Protein AF-A0A959Y3Q7-F1 (afdb_monomer_lite)

Radius of gyration: 28.92 Å; chains: 1; bounding box: 24×76×67 Å

Sequence (98 aa):
MRSSSLLITLTTLFTACGQGNQQEQLPAEAARNKDTLVHQGTPLAQYVVEAFADDRGTVWFGTMEHGMASYNGNELAFFPGTEGLIVANITQDAEGRI

Secondary structure (DSSP, 8-state):
---------------------------------TT----SS--S-S-EEEEEE-TTSPEEEEESSS-EEEE-SS-EEEPTT-TT---------TTS--

pLDDT: mean 78.48, std 21.17, range [42.88, 98.56]

Foldseek 3Di:
DDDDDDDDDDDDDDDDDDDDDDDPDDPDDDDPPPPPDDDPDDDPAPDWQDWDAFPQRKIWTFGQAQFIWIDNPPDIGGDPPRGRPGDNDDDADPVRHD

Structure (mmCIF, N/CA/C/O backbone):
data_AF-A0A959Y3Q7-F1
#
_entry.id   AF-A0A959Y3Q7-F1
#
loop_
_atom_site.group_PDB
_atom_site.id
_atom_site.type_symbol
_atom_site.label_atom_id
_atom_site.label_alt_id
_atom_site.label_comp_id
_atom_site.label_asym_id
_atom_site.label_entity_id
_at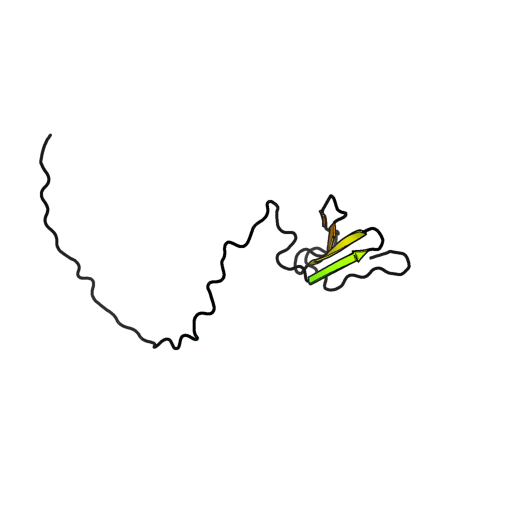om_site.label_seq_id
_atom_site.pdbx_PDB_ins_code
_atom_site.Cartn_x
_atom_site.Cartn_y
_atom_site.Cartn_z
_atom_site.occupancy
_atom_site.B_iso_or_equiv
_atom_site.auth_seq_id
_atom_site.auth_comp_id
_atom_site.auth_asym_id
_atom_site.auth_atom_id
_atom_site.pdbx_PDB_model_num
ATOM 1 N N . MET A 1 1 ? -2.042 50.440 54.760 1.00 47.75 1 MET A N 1
ATOM 2 C CA . MET A 1 1 ? -2.962 49.845 53.762 1.00 47.75 1 MET A CA 1
ATOM 3 C C . MET A 1 1 ? -4.055 50.851 53.454 1.00 47.75 1 MET A C 1
ATOM 5 O O . MET A 1 1 ? -4.518 51.493 54.387 1.00 47.75 1 MET A O 1
ATOM 9 N N . ARG A 1 2 ? -4.465 50.904 52.177 1.00 47.66 2 ARG A N 1
ATOM 10 C CA . ARG A 1 2 ? -5.420 51.820 51.520 1.00 47.66 2 ARG A CA 1
ATOM 11 C C . ARG A 1 2 ? -4.772 53.075 50.926 1.00 47.66 2 ARG A C 1
ATOM 13 O O . ARG A 1 2 ? -4.592 54.070 51.611 1.00 47.66 2 ARG A O 1
ATOM 20 N N . SER A 1 3 ? -4.480 53.015 49.628 1.00 42.88 3 SER A N 1
ATOM 21 C CA . SER A 1 3 ? -4.534 54.197 48.771 1.00 42.88 3 SER A CA 1
ATOM 22 C C . SER A 1 3 ? -5.291 53.842 47.499 1.00 42.88 3 SER A C 1
ATOM 24 O O . SER A 1 3 ? -5.007 52.831 46.859 1.00 42.88 3 SER A O 1
ATOM 26 N N . SER A 1 4 ? -6.299 54.665 47.243 1.00 43.94 4 SER A N 1
ATOM 27 C CA . SER A 1 4 ? -7.289 54.612 46.177 1.00 43.94 4 SER A CA 1
ATOM 28 C C . SER A 1 4 ? -6.700 54.901 44.802 1.00 43.94 4 SER A C 1
ATOM 30 O O . SER A 1 4 ? -5.766 55.686 44.659 1.00 43.94 4 SER A O 1
ATOM 32 N N . SER A 1 5 ? -7.344 54.310 43.801 1.00 52.00 5 SER A N 1
ATOM 33 C CA . SER A 1 5 ? -7.208 54.566 42.371 1.00 52.00 5 SER A CA 1
ATOM 34 C C . SER A 1 5 ? -7.517 56.018 41.976 1.00 52.00 5 SER A C 1
ATOM 36 O O . SER A 1 5 ? -8.527 56.561 42.422 1.00 52.00 5 SER A O 1
ATOM 38 N N . LEU A 1 6 ? -6.744 56.584 41.039 1.00 49.06 6 LEU A N 1
ATOM 39 C CA . LEU A 1 6 ? -7.245 57.519 40.020 1.00 49.06 6 LEU A CA 1
ATOM 40 C C . LEU A 1 6 ? -6.317 57.540 38.785 1.00 49.06 6 LEU A C 1
ATOM 42 O O . LEU A 1 6 ? -5.097 57.549 38.918 1.00 49.06 6 LEU A O 1
ATOM 46 N N . LEU A 1 7 ? -6.942 57.509 37.604 1.00 52.19 7 LEU A N 1
ATOM 47 C CA . LEU A 1 7 ? -6.404 57.604 36.236 1.00 52.19 7 LEU A CA 1
ATOM 48 C C . LEU A 1 7 ? -5.437 58.787 36.009 1.00 52.19 7 LEU A C 1
ATOM 50 O O . LEU A 1 7 ? -5.632 59.829 36.620 1.00 52.19 7 LEU A O 1
ATOM 54 N N . ILE A 1 8 ? -4.533 58.674 35.018 1.00 54.53 8 ILE A N 1
ATOM 55 C CA . ILE A 1 8 ? -4.446 59.554 33.823 1.00 54.53 8 ILE A CA 1
ATOM 56 C C . ILE A 1 8 ? -3.449 58.964 32.796 1.00 54.53 8 ILE A C 1
ATOM 58 O O . ILE A 1 8 ? -2.416 58.398 33.133 1.00 54.53 8 ILE A O 1
ATOM 62 N N . THR A 1 9 ? -3.857 59.067 31.534 1.00 56.06 9 THR A N 1
ATOM 63 C CA . THR A 1 9 ? -3.312 58.578 30.257 1.00 56.06 9 THR A CA 1
ATOM 64 C C . THR A 1 9 ? -2.047 59.302 29.757 1.00 56.06 9 THR A C 1
ATOM 66 O O . THR A 1 9 ? -1.734 60.370 30.271 1.00 56.06 9 THR A O 1
ATOM 69 N N . LEU A 1 10 ? -1.474 58.797 28.640 1.00 52.00 10 LEU A N 1
ATOM 70 C CA . LEU A 1 10 ? -0.511 59.418 27.690 1.00 52.00 10 LEU A CA 1
ATOM 71 C C . LEU A 1 10 ? 0.933 58.901 27.883 1.00 52.00 10 LEU A C 1
ATOM 73 O O . LEU A 1 10 ? 1.565 59.199 28.883 1.00 52.00 10 LEU A O 1
ATOM 77 N N . THR A 1 11 ? 1.479 58.058 27.001 1.00 54.38 11 THR A N 1
ATOM 78 C CA . THR A 1 11 ? 2.054 58.472 25.707 1.00 54.38 11 THR A CA 1
ATOM 79 C C . THR A 1 11 ? 2.158 57.301 24.710 1.00 54.38 11 THR A C 1
ATOM 81 O O . THR A 1 11 ? 2.818 56.301 24.972 1.00 54.38 11 THR A O 1
ATOM 84 N N . THR A 1 12 ? 1.578 57.439 23.514 1.00 57.66 12 THR A N 1
ATOM 85 C CA . THR A 1 12 ? 1.923 56.596 22.353 1.00 57.66 12 THR A CA 1
ATOM 86 C C . THR A 1 12 ? 2.604 57.457 21.302 1.00 57.66 12 THR A C 1
ATOM 88 O O . THR A 1 12 ? 1.935 58.190 20.579 1.00 57.66 12 THR A O 1
ATOM 91 N N . LEU A 1 13 ? 3.928 57.358 21.211 1.00 56.75 13 LEU A N 1
ATOM 92 C CA . LEU A 1 13 ? 4.710 57.832 20.072 1.00 56.75 13 LEU A CA 1
ATOM 93 C C . LEU A 1 13 ? 5.797 56.791 19.796 1.00 56.75 13 LEU A C 1
ATOM 95 O O . LEU A 1 13 ? 6.880 56.846 20.367 1.00 56.75 13 LEU A O 1
ATOM 99 N N . PHE A 1 14 ? 5.483 55.834 18.923 1.00 59.75 14 PHE A N 1
ATOM 100 C CA . PHE A 1 14 ? 6.500 55.158 18.127 1.00 59.75 14 PHE A CA 1
ATOM 101 C C . PHE A 1 14 ? 6.239 55.479 16.660 1.00 59.75 14 PHE A C 1
ATOM 103 O O . PHE A 1 14 ? 5.146 55.290 16.130 1.00 59.75 14 PHE A O 1
ATOM 110 N N . THR A 1 15 ? 7.261 56.079 16.072 1.00 67.00 15 THR A N 1
ATOM 111 C CA . THR A 1 15 ? 7.302 56.746 14.780 1.00 67.00 15 THR A CA 1
ATOM 112 C C . THR A 1 15 ? 7.806 55.784 13.709 1.00 67.00 15 THR A C 1
ATOM 114 O O . THR A 1 15 ? 8.799 55.111 13.961 1.00 67.00 15 THR A O 1
ATOM 117 N N . ALA A 1 16 ? 7.213 55.869 12.509 1.00 56.00 16 ALA A N 1
ATOM 118 C CA . ALA A 1 16 ? 7.798 55.523 11.198 1.00 56.00 16 ALA A CA 1
ATOM 119 C C . ALA A 1 16 ? 8.210 54.037 10.991 1.00 56.00 16 ALA A C 1
ATOM 121 O O . ALA A 1 16 ? 8.397 53.287 11.931 1.00 56.00 16 ALA A O 1
ATOM 122 N N . CYS A 1 17 ? 8.301 53.464 9.792 1.00 53.53 17 CYS A N 1
ATOM 123 C CA . CYS A 1 17 ? 8.565 53.975 8.449 1.00 53.53 17 CYS A CA 1
ATOM 124 C C . CYS A 1 17 ? 7.701 53.231 7.413 1.00 53.53 17 CYS A C 1
ATOM 126 O O . CYS A 1 17 ? 7.252 52.113 7.652 1.00 53.53 17 CYS A O 1
ATOM 128 N N . GLY A 1 18 ? 7.486 53.849 6.250 1.00 60.19 18 GLY A N 1
ATOM 129 C CA . GLY A 1 18 ? 6.783 53.225 5.129 1.00 60.19 18 GLY A CA 1
ATOM 130 C C . GLY A 1 18 ? 7.619 52.204 4.351 1.00 60.19 18 GLY A C 1
ATOM 131 O O . GLY A 1 18 ? 8.841 52.251 4.385 1.00 60.19 18 GLY A O 1
ATOM 132 N N . GLN A 1 19 ? 6.911 51.337 3.625 1.00 56.75 19 GLN A N 1
ATOM 133 C CA . GLN A 1 19 ? 7.230 50.626 2.373 1.00 56.75 19 GLN A CA 1
ATOM 134 C C . GLN A 1 19 ? 5.883 49.986 1.976 1.00 56.75 19 GLN A C 1
ATOM 136 O O . GLN A 1 19 ? 5.247 49.344 2.801 1.00 56.75 19 GLN A O 1
ATOM 141 N N . GLY A 1 20 ? 5.266 50.324 0.848 1.00 50.38 20 GLY A N 1
ATOM 142 C CA . GLY A 1 20 ? 5.684 49.865 -0.470 1.00 50.38 20 GLY A CA 1
ATOM 143 C C . GLY A 1 20 ? 4.850 48.638 -0.866 1.00 50.38 20 GLY A C 1
ATOM 144 O O . GLY A 1 20 ? 4.838 47.655 -0.135 1.00 50.38 20 GLY A O 1
ATOM 145 N N . ASN A 1 21 ? 4.221 48.726 -2.045 1.00 43.62 21 ASN A N 1
ATOM 146 C CA . ASN A 1 21 ? 3.624 47.662 -2.875 1.00 43.62 21 ASN A CA 1
ATOM 147 C C . ASN A 1 21 ? 2.086 47.574 -2.847 1.00 43.62 21 ASN A C 1
ATOM 149 O O . ASN A 1 21 ? 1.475 47.088 -1.901 1.00 43.62 21 ASN A O 1
ATOM 153 N N . GLN A 1 22 ? 1.470 48.018 -3.950 1.00 49.28 22 GLN A N 1
ATOM 154 C CA . GLN A 1 22 ? 0.077 47.726 -4.281 1.00 49.28 22 GLN A CA 1
ATOM 155 C C . GLN A 1 22 ? -0.067 46.213 -4.491 1.00 49.28 22 GLN A C 1
ATOM 157 O O . GLN A 1 22 ? 0.603 45.634 -5.345 1.00 49.28 22 GLN A O 1
ATOM 162 N N . GLN A 1 23 ? -0.932 45.583 -3.703 1.00 52.59 23 GLN A N 1
ATOM 163 C CA . GLN A 1 23 ? -1.446 44.248 -3.972 1.00 52.59 23 GLN A CA 1
ATOM 164 C C . GLN A 1 23 ? -2.425 44.323 -5.144 1.00 52.59 23 GLN A C 1
ATOM 166 O O . GLN A 1 23 ? -3.515 44.873 -5.005 1.00 52.59 23 GLN A O 1
ATOM 171 N N . GLU A 1 24 ? -2.074 43.712 -6.271 1.00 53.00 24 GLU A N 1
ATOM 172 C CA . GLU A 1 24 ? -3.086 43.186 -7.183 1.00 53.00 24 GLU A CA 1
ATOM 173 C C . GLU A 1 24 ? -3.460 41.791 -6.662 1.00 53.00 24 GLU A C 1
ATOM 175 O O . GLU A 1 24 ? -2.846 40.778 -6.991 1.00 53.00 24 GLU A O 1
ATOM 180 N N . GLN A 1 25 ? -4.395 41.753 -5.711 1.00 45.97 25 GLN A N 1
ATOM 181 C CA . GLN A 1 25 ? -4.994 40.504 -5.251 1.00 45.97 25 GLN A CA 1
ATOM 182 C C . GLN A 1 25 ? -6.015 40.051 -6.296 1.00 45.97 25 GLN A C 1
ATOM 184 O O . GLN A 1 25 ? -7.069 40.671 -6.446 1.00 45.97 25 GLN A O 1
ATOM 189 N N . LEU A 1 26 ? -5.718 38.938 -6.977 1.00 60.25 26 LEU A N 1
ATOM 190 C CA . LEU A 1 26 ? -6.758 38.092 -7.563 1.00 60.25 26 LEU A CA 1
ATOM 191 C C . LEU A 1 26 ? -7.824 37.818 -6.482 1.00 60.25 26 LEU A C 1
ATOM 193 O O . LEU A 1 26 ? -7.459 37.608 -5.318 1.00 60.25 26 LEU A O 1
ATOM 197 N N . PRO A 1 27 ? -9.123 37.843 -6.826 1.00 47.75 27 PRO A N 1
ATOM 198 C CA . PRO A 1 27 ? -10.194 37.724 -5.849 1.00 47.75 27 PRO A CA 1
ATOM 199 C C . PRO A 1 27 ? -10.038 36.440 -5.034 1.00 47.75 27 PRO A C 1
ATOM 201 O O . PRO A 1 27 ? -9.769 35.371 -5.576 1.00 47.75 27 PRO A O 1
ATOM 204 N N . ALA A 1 28 ? -10.188 36.588 -3.717 1.00 55.25 28 ALA A N 1
ATOM 205 C CA . ALA A 1 28 ? -10.116 35.517 -2.740 1.00 55.25 28 ALA A CA 1
ATOM 206 C C . ALA A 1 28 ? -11.106 34.402 -3.099 1.00 55.25 28 ALA A C 1
ATOM 208 O O . ALA A 1 28 ? -12.299 34.486 -2.806 1.00 55.25 28 ALA A O 1
ATOM 209 N N . GLU A 1 29 ? -10.599 33.347 -3.728 1.00 56.00 29 GLU A N 1
ATOM 210 C CA . GLU A 1 29 ? -11.332 32.105 -3.886 1.00 56.00 29 GLU A CA 1
ATOM 211 C C . GLU A 1 29 ? -11.455 31.463 -2.503 1.00 56.00 29 GLU A C 1
ATOM 213 O O . GLU A 1 29 ? -10.494 30.941 -1.943 1.00 56.00 29 GLU A O 1
ATOM 218 N N . ALA A 1 30 ? -12.638 31.675 -1.924 1.00 51.25 30 ALA A N 1
ATOM 219 C CA . ALA A 1 30 ? -13.277 30.960 -0.829 1.00 51.25 30 ALA A CA 1
ATOM 220 C C . ALA A 1 30 ? -12.338 30.227 0.144 1.00 51.25 30 ALA A C 1
ATOM 222 O O . ALA A 1 30 ? -11.784 29.171 -0.152 1.00 51.25 30 ALA A O 1
ATOM 223 N N . ALA A 1 31 ? -12.256 30.777 1.357 1.00 53.78 31 ALA A N 1
ATOM 224 C CA . ALA A 1 31 ? -11.758 30.147 2.574 1.00 53.78 31 ALA A CA 1
ATOM 225 C C . ALA A 1 31 ? -11.780 28.606 2.527 1.00 53.78 31 ALA A C 1
ATOM 227 O O . ALA A 1 31 ? -12.810 27.968 2.751 1.00 53.78 31 ALA A O 1
ATOM 228 N N . ARG A 1 32 ? -10.613 28.003 2.269 1.00 59.03 32 ARG A N 1
ATOM 229 C CA . ARG A 1 32 ? -10.377 26.578 2.499 1.00 59.03 32 ARG A CA 1
ATOM 230 C C . ARG A 1 32 ? -10.582 26.321 3.990 1.00 59.03 32 ARG A C 1
ATOM 232 O O . ARG A 1 32 ? -9.717 26.651 4.800 1.00 59.03 32 ARG A O 1
ATOM 239 N N . ASN A 1 33 ? -11.742 25.774 4.330 1.00 58.38 33 ASN A N 1
ATOM 240 C CA . ASN A 1 33 ? -12.094 25.332 5.669 1.00 58.38 33 ASN A CA 1
ATOM 241 C C . ASN A 1 33 ? -11.065 24.287 6.142 1.00 58.38 33 ASN A C 1
ATOM 243 O O . ASN A 1 33 ? -11.066 23.144 5.680 1.00 58.38 33 ASN A O 1
ATOM 247 N N . LYS A 1 34 ? -10.143 24.700 7.019 1.00 54.62 34 LYS A N 1
ATOM 248 C CA . LYS A 1 34 ? -9.093 23.831 7.572 1.00 54.62 34 LYS A CA 1
ATOM 249 C C . LYS A 1 34 ? -9.625 22.830 8.603 1.00 54.62 34 LYS A C 1
ATOM 251 O O . LYS A 1 34 ? -8.861 21.974 9.030 1.00 54.62 34 LYS A O 1
ATOM 256 N N . ASP A 1 35 ? -10.921 22.858 8.908 1.00 56.84 35 ASP A N 1
ATOM 257 C CA . ASP A 1 35 ? -11.561 21.930 9.846 1.00 56.84 35 ASP A CA 1
ATOM 258 C C . ASP A 1 35 ? -12.087 20.657 9.159 1.00 56.84 35 ASP A C 1
ATOM 260 O O . ASP A 1 35 ? -12.981 19.973 9.660 1.00 56.84 35 ASP A O 1
ATOM 264 N N . THR A 1 36 ? -11.529 20.300 7.999 1.00 58.41 36 THR A N 1
ATOM 265 C CA . THR A 1 36 ? -11.877 19.051 7.311 1.00 58.41 36 THR A CA 1
ATOM 266 C C . THR A 1 36 ? -11.143 17.867 7.959 1.00 58.41 36 THR A C 1
ATOM 268 O O . THR A 1 36 ? -10.079 17.453 7.518 1.00 58.41 36 THR A O 1
ATOM 271 N N . LEU A 1 37 ? -11.754 17.361 9.035 1.00 60.38 37 LEU A N 1
ATOM 272 C CA . LEU A 1 37 ? -11.827 15.961 9.483 1.00 60.38 37 LEU A CA 1
ATOM 273 C C . LEU A 1 37 ? -10.511 15.169 9.634 1.00 60.38 37 LEU A C 1
ATOM 275 O O . LEU A 1 37 ? -10.170 14.344 8.789 1.00 60.38 37 LEU A O 1
ATOM 279 N N . VAL A 1 38 ? -9.863 15.272 10.799 1.00 53.91 38 VAL A N 1
ATOM 280 C CA . VAL A 1 38 ? -8.993 14.182 11.279 1.00 53.91 38 VAL A CA 1
ATOM 281 C C . VAL A 1 38 ? -9.854 13.185 12.055 1.00 53.91 38 VAL A C 1
ATOM 283 O O . VAL A 1 38 ? -10.263 13.424 13.192 1.00 53.91 38 VAL A O 1
ATOM 286 N N . HIS A 1 39 ? -10.173 12.078 11.388 1.00 52.62 39 HIS A N 1
ATOM 287 C CA . HIS A 1 39 ? -10.764 10.882 11.981 1.00 52.62 39 HIS A CA 1
ATOM 288 C C . HIS A 1 39 ? -9.753 10.233 12.944 1.00 52.62 39 HIS A C 1
ATOM 290 O O . HIS A 1 39 ? -8.547 10.318 12.728 1.00 52.62 39 HIS A O 1
ATOM 296 N N . GLN A 1 40 ? -10.230 9.623 14.030 1.00 59.38 40 GLN A N 1
ATOM 297 C CA . GLN A 1 40 ? -9.380 8.994 15.045 1.00 59.38 40 GLN A CA 1
ATOM 298 C C . GLN A 1 40 ? -8.575 7.835 14.428 1.00 59.38 40 GLN A C 1
ATOM 300 O O . GLN A 1 40 ? -9.146 6.817 14.049 1.00 59.38 40 GLN A O 1
ATOM 305 N N . GLY A 1 41 ? -7.257 8.013 14.331 1.00 67.31 41 GLY A N 1
ATOM 306 C CA . GLY A 1 41 ? -6.293 7.054 13.789 1.00 67.31 41 GLY A CA 1
ATOM 307 C C . GLY A 1 41 ? -5.119 7.779 13.129 1.00 67.31 41 GLY A C 1
ATOM 308 O O . GLY A 1 41 ? -5.293 8.858 12.564 1.00 67.31 41 GLY A O 1
ATOM 309 N N . THR A 1 42 ? -3.910 7.222 13.217 1.00 71.19 42 THR A N 1
ATOM 310 C CA . THR A 1 42 ? -2.776 7.727 12.429 1.00 71.19 42 THR A CA 1
ATOM 311 C C . THR A 1 42 ? -3.110 7.548 10.943 1.00 71.19 42 THR A C 1
ATOM 313 O O . THR A 1 42 ? -3.483 6.438 10.558 1.00 71.19 42 THR A O 1
ATOM 316 N N . PRO A 1 43 ? -3.013 8.595 10.102 1.00 84.81 43 PRO A N 1
ATOM 317 C CA . PRO A 1 43 ? -3.218 8.456 8.662 1.00 84.81 43 PRO A CA 1
ATOM 318 C C . PRO A 1 43 ? -2.287 7.394 8.058 1.00 84.81 43 PRO A C 1
ATOM 320 O O . PRO A 1 43 ? -1.133 7.296 8.470 1.00 84.81 43 PRO A O 1
ATOM 323 N N . LEU A 1 44 ? -2.769 6.636 7.065 1.00 91.00 44 LEU A N 1
ATOM 324 C CA . LEU A 1 44 ? -1.986 5.619 6.340 1.00 91.00 44 LEU A CA 1
ATOM 325 C C . LEU A 1 44 ? -0.686 6.199 5.749 1.00 91.00 44 LEU A C 1
ATOM 327 O O . LEU A 1 44 ? 0.393 5.632 5.898 1.00 91.00 44 LEU A O 1
ATOM 331 N N . ALA A 1 45 ? -0.807 7.324 5.051 1.00 92.81 45 ALA A N 1
ATOM 332 C CA . ALA A 1 45 ? 0.282 8.079 4.450 1.00 92.81 45 ALA A CA 1
ATOM 333 C C . ALA A 1 45 ? -0.213 9.495 4.142 1.00 92.81 45 ALA A C 1
ATOM 335 O O . ALA A 1 45 ? -1.422 9.741 4.098 1.00 92.81 45 ALA A O 1
ATOM 336 N N . GLN A 1 46 ? 0.709 10.423 3.906 1.00 93.12 46 GLN A N 1
ATOM 337 C CA . GLN A 1 46 ? 0.373 11.752 3.410 1.00 93.12 46 GLN A CA 1
ATOM 338 C C . GLN A 1 46 ? -0.135 11.681 1.965 1.00 93.12 46 GLN A C 1
ATOM 340 O O . GLN A 1 46 ? -1.060 12.411 1.609 1.00 93.12 46 GLN A O 1
ATOM 345 N N . TYR A 1 47 ? 0.442 10.787 1.155 1.00 95.25 47 TYR A N 1
ATOM 346 C CA . TYR A 1 47 ? 0.044 10.579 -0.234 1.00 95.25 47 TYR A CA 1
ATOM 347 C C . TYR A 1 47 ? -0.146 9.096 -0.553 1.00 95.25 47 TYR A C 1
ATOM 349 O O . TYR A 1 47 ? 0.801 8.308 -0.548 1.00 95.25 47 TYR A O 1
ATOM 357 N N . VAL A 1 48 ? -1.387 8.744 -0.885 1.00 96.88 48 VAL A N 1
ATOM 358 C CA . VAL A 1 48 ? -1.738 7.484 -1.544 1.00 96.88 48 VAL A CA 1
ATOM 359 C C . VAL A 1 48 ? -1.753 7.748 -3.045 1.00 96.88 48 VAL A C 1
ATOM 361 O O . VAL A 1 48 ? -2.429 8.666 -3.506 1.00 96.88 48 VAL A O 1
ATOM 364 N N . VAL A 1 49 ? -0.967 6.975 -3.785 1.00 97.50 49 VAL A N 1
ATOM 365 C CA . VAL A 1 49 ? -0.786 7.110 -5.235 1.00 97.50 49 VAL A CA 1
ATOM 366 C C . VAL A 1 49 ? -1.676 6.125 -5.984 1.00 97.50 49 VAL A C 1
ATOM 368 O O . VAL A 1 49 ? -2.206 6.471 -7.033 1.00 97.50 49 VAL A O 1
ATOM 371 N N . GLU A 1 50 ? -1.869 4.934 -5.417 1.00 97.88 50 GLU A N 1
ATOM 372 C CA . GLU A 1 50 ? -2.634 3.844 -6.019 1.00 97.88 50 GLU A CA 1
ATOM 373 C C . GLU A 1 50 ? -3.523 3.178 -4.968 1.00 97.88 50 GLU A C 1
ATOM 375 O O . GLU A 1 50 ? -3.113 3.018 -3.815 1.00 97.88 50 GLU A O 1
ATOM 380 N N . ALA A 1 51 ? -4.722 2.762 -5.378 1.00 98.12 51 ALA A N 1
ATOM 381 C CA . ALA A 1 51 ? -5.592 1.893 -4.597 1.00 98.12 51 ALA A CA 1
ATOM 382 C C . ALA A 1 51 ? -6.152 0.787 -5.501 1.00 98.12 51 ALA A C 1
ATOM 384 O O . ALA A 1 51 ? -6.886 1.069 -6.447 1.00 98.12 51 ALA A O 1
ATOM 385 N N . PHE A 1 52 ? -5.835 -0.464 -5.180 1.00 98.56 52 PHE A N 1
ATOM 386 C CA . PHE A 1 52 ? -6.184 -1.640 -5.972 1.00 98.56 52 PHE A CA 1
ATOM 387 C C . PHE A 1 52 ? -6.892 -2.677 -5.095 1.00 98.56 52 PHE A C 1
ATOM 389 O O . PHE A 1 52 ? -6.369 -3.061 -4.054 1.00 98.56 52 PHE A O 1
ATOM 396 N N . ALA A 1 53 ? -8.075 -3.147 -5.489 1.00 98.44 53 ALA A N 1
ATOM 397 C CA . ALA A 1 53 ? -8.774 -4.219 -4.779 1.00 98.44 53 ALA A CA 1
ATOM 398 C C . ALA A 1 53 ? -8.508 -5.562 -5.465 1.00 98.44 53 ALA A C 1
ATOM 400 O O . ALA A 1 53 ? -8.754 -5.693 -6.664 1.00 98.44 53 ALA A O 1
ATOM 401 N N . ASP A 1 54 ? -8.027 -6.543 -4.704 1.00 98.44 54 ASP A N 1
ATOM 402 C CA . ASP A 1 54 ? -7.832 -7.901 -5.206 1.00 98.44 54 ASP A CA 1
ATOM 403 C C . ASP A 1 54 ? -9.136 -8.717 -5.203 1.00 98.44 54 ASP A C 1
ATOM 405 O O . ASP A 1 54 ? -10.153 -8.331 -4.615 1.00 98.44 54 ASP A O 1
ATOM 409 N N . ASP A 1 55 ? -9.114 -9.866 -5.874 1.00 98.00 55 ASP A N 1
ATOM 410 C CA . ASP A 1 55 ? -10.255 -10.783 -5.972 1.00 98.00 55 ASP A CA 1
ATOM 411 C C 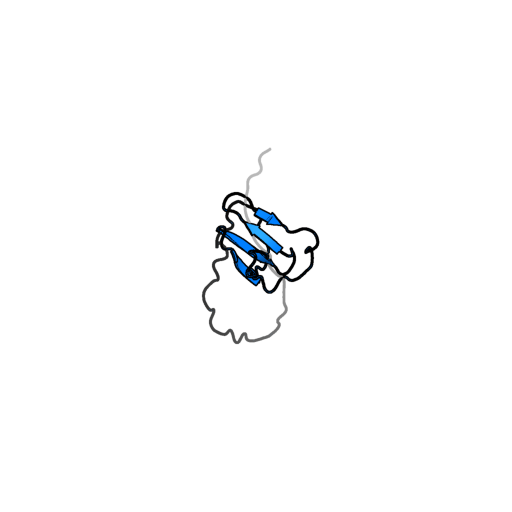. ASP A 1 55 ? -10.714 -11.388 -4.627 1.00 98.00 55 ASP A C 1
ATOM 413 O O . ASP A 1 55 ? -11.838 -11.889 -4.522 1.00 98.00 55 ASP A O 1
ATOM 417 N N . ARG A 1 56 ? -9.886 -11.301 -3.579 1.00 97.50 56 ARG A N 1
ATOM 418 C CA . ARG A 1 56 ? -10.195 -11.733 -2.205 1.00 97.50 56 ARG A CA 1
ATOM 419 C C . ARG A 1 56 ? -10.808 -10.612 -1.365 1.00 97.50 56 ARG A C 1
ATOM 421 O O . ARG A 1 56 ? -11.146 -10.847 -0.206 1.00 97.50 56 ARG A O 1
ATOM 428 N N . GLY A 1 57 ? -10.958 -9.412 -1.926 1.00 97.25 57 GLY A N 1
ATOM 429 C CA . GLY A 1 57 ? -11.499 -8.239 -1.244 1.00 97.25 57 GLY A CA 1
ATOM 430 C C . GLY A 1 57 ? -10.487 -7.493 -0.371 1.00 97.25 57 GLY A C 1
ATOM 431 O O . GLY A 1 57 ? -10.889 -6.617 0.395 1.00 97.25 57 GLY A O 1
ATOM 432 N N . THR A 1 58 ? -9.192 -7.806 -0.473 1.00 98.44 58 THR A N 1
ATOM 433 C CA . THR A 1 58 ? -8.135 -7.007 0.158 1.00 98.44 58 THR A CA 1
ATOM 434 C C . THR A 1 58 ? -7.865 -5.776 -0.692 1.00 98.44 58 THR A C 1
ATOM 436 O O . THR A 1 58 ? -7.666 -5.874 -1.903 1.00 98.44 58 THR A O 1
ATOM 439 N N . VAL A 1 59 ? -7.832 -4.607 -0.058 1.00 98.50 59 VAL A N 1
ATOM 440 C CA . VAL A 1 59 ? -7.465 -3.356 -0.723 1.00 98.50 59 VAL A CA 1
ATOM 441 C C . VAL A 1 59 ? -5.991 -3.078 -0.481 1.00 98.50 59 VAL A C 1
ATOM 443 O O . VAL A 1 59 ? -5.542 -3.008 0.660 1.00 98.50 59 VAL A O 1
ATOM 446 N N . TRP A 1 60 ? -5.249 -2.906 -1.561 1.00 98.44 60 TRP A N 1
ATOM 447 C CA . TRP A 1 60 ? -3.831 -2.605 -1.596 1.00 98.44 60 TRP A CA 1
ATOM 448 C C . TRP A 1 60 ? -3.625 -1.128 -1.909 1.00 98.44 60 TRP A C 1
ATOM 450 O O . TRP A 1 60 ? -4.286 -0.572 -2.783 1.00 98.44 60 TRP A O 1
ATOM 460 N N . PHE A 1 61 ? -2.698 -0.496 -1.201 1.00 98.44 61 PHE A N 1
ATOM 461 C CA . PHE A 1 61 ? -2.383 0.919 -1.327 1.00 98.44 61 PHE A CA 1
ATOM 462 C C . PHE A 1 61 ? -0.914 1.101 -1.668 1.00 98.44 61 PHE A C 1
ATOM 464 O O . PHE A 1 61 ? -0.040 0.635 -0.936 1.00 98.44 61 PHE A O 1
ATOM 471 N N . GLY A 1 62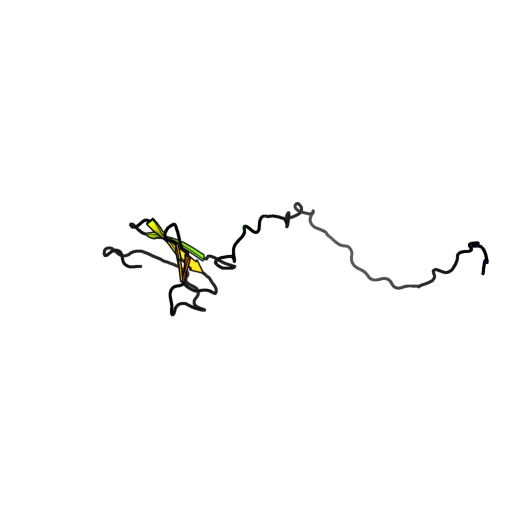 ? -0.652 1.822 -2.753 1.00 98.25 62 GLY A N 1
ATOM 472 C CA . GLY A 1 62 ? 0.672 2.332 -3.073 1.00 98.25 62 GLY A CA 1
ATOM 473 C C . GLY A 1 62 ? 0.824 3.737 -2.508 1.00 98.25 62 GLY A C 1
ATOM 474 O O . GLY A 1 62 ? -0.062 4.574 -2.686 1.00 98.25 62 GLY A O 1
ATOM 475 N N . THR A 1 63 ? 1.915 4.011 -1.797 1.00 97.50 63 THR A N 1
ATOM 476 C CA . THR A 1 63 ? 2.167 5.318 -1.168 1.00 97.50 63 THR A CA 1
ATOM 477 C C . THR A 1 63 ? 3.458 5.942 -1.692 1.00 97.50 63 THR A C 1
ATOM 479 O O . THR A 1 63 ? 4.268 5.266 -2.331 1.00 97.50 63 THR A O 1
ATOM 482 N N . MET A 1 64 ? 3.652 7.243 -1.450 1.00 96.12 64 MET A N 1
ATOM 483 C CA . MET A 1 64 ? 4.901 7.911 -1.836 1.00 96.12 64 MET A CA 1
ATOM 484 C C . MET A 1 64 ? 6.057 7.617 -0.870 1.00 96.12 64 MET A C 1
ATOM 486 O O . MET A 1 64 ? 7.192 7.480 -1.314 1.00 96.12 64 MET A O 1
ATOM 490 N N . GLU A 1 65 ? 5.795 7.549 0.435 1.00 92.75 65 GLU A N 1
ATOM 491 C CA . GLU A 1 65 ? 6.850 7.478 1.455 1.00 92.75 65 GLU A CA 1
ATOM 492 C C . GLU A 1 65 ? 6.864 6.188 2.291 1.00 92.75 65 GLU A C 1
ATOM 494 O O . GLU A 1 65 ? 7.907 5.821 2.834 1.00 92.75 65 GLU A O 1
ATOM 499 N N . HIS A 1 66 ? 5.739 5.476 2.384 1.00 95.25 66 HIS A N 1
ATOM 500 C CA . HIS A 1 66 ? 5.588 4.313 3.265 1.00 95.25 66 HIS A CA 1
ATOM 501 C C . HIS A 1 66 ? 5.538 2.977 2.511 1.00 95.25 66 HIS A C 1
ATOM 503 O O . HIS A 1 66 ? 5.239 1.948 3.113 1.00 95.25 66 HIS A O 1
ATOM 509 N N . GLY A 1 67 ? 5.834 2.971 1.207 1.00 96.94 67 GLY A N 1
ATOM 510 C CA . GLY A 1 67 ? 5.787 1.763 0.393 1.00 96.94 67 GLY A CA 1
ATOM 511 C C . GLY A 1 67 ? 4.364 1.287 0.116 1.00 96.94 67 GLY A C 1
ATOM 512 O O . GLY A 1 67 ? 3.480 2.085 -0.211 1.00 96.94 67 GLY A O 1
ATOM 513 N N . MET A 1 68 ? 4.159 -0.025 0.225 1.00 97.94 68 MET A N 1
ATOM 514 C CA . MET A 1 68 ? 2.879 -0.688 -0.011 1.00 97.94 68 MET A CA 1
ATOM 515 C C . MET A 1 68 ? 2.198 -1.057 1.310 1.00 97.94 68 MET A C 1
ATOM 517 O O . MET A 1 68 ? 2.839 -1.559 2.232 1.00 97.94 68 MET A O 1
ATOM 521 N N . ALA A 1 69 ? 0.883 -0.873 1.384 1.00 97.75 69 ALA A N 1
ATOM 522 C CA . ALA A 1 69 ? 0.059 -1.337 2.495 1.00 97.75 69 ALA A CA 1
ATOM 523 C C . ALA A 1 69 ? -1.154 -2.128 1.996 1.00 97.75 69 ALA A C 1
ATOM 525 O O . ALA A 1 69 ? -1.570 -1.981 0.852 1.00 97.75 69 ALA A O 1
ATOM 526 N N . SER A 1 70 ? -1.738 -2.949 2.862 1.00 97.88 70 SER A N 1
ATOM 527 C CA . SER A 1 70 ? -2.947 -3.729 2.587 1.00 97.88 70 SER A CA 1
ATOM 528 C C . SER A 1 70 ? -3.972 -3.553 3.701 1.00 97.88 70 SER A C 1
ATOM 530 O O . SER A 1 70 ? -3.604 -3.357 4.860 1.00 97.88 70 SER A O 1
ATOM 532 N N . TYR A 1 71 ? -5.254 -3.620 3.352 1.00 97.56 71 TYR A N 1
ATOM 533 C CA . TYR A 1 71 ? -6.377 -3.594 4.278 1.00 97.56 71 TYR A CA 1
ATOM 534 C C . TYR A 1 71 ? -7.360 -4.712 3.939 1.00 97.56 71 TYR A C 1
ATOM 536 O O . TYR A 1 71 ? -7.910 -4.749 2.839 1.00 97.56 71 TYR A O 1
ATOM 544 N N . ASN A 1 72 ? -7.604 -5.610 4.891 1.00 96.75 72 ASN A N 1
ATOM 545 C CA . ASN A 1 72 ? -8.469 -6.783 4.705 1.00 96.75 72 ASN A CA 1
ATOM 546 C C . ASN A 1 72 ? -9.911 -6.585 5.219 1.00 96.75 72 ASN A C 1
ATOM 548 O O . ASN A 1 72 ? -10.654 -7.553 5.347 1.00 96.75 72 ASN A O 1
ATOM 552 N N . GLY A 1 73 ? -10.300 -5.351 5.560 1.00 94.88 73 GLY A N 1
ATOM 553 C CA . GLY A 1 73 ? -11.582 -5.047 6.211 1.00 94.88 73 GLY A CA 1
ATOM 554 C C . GLY A 1 73 ? -11.510 -4.973 7.740 1.00 94.88 73 GLY A C 1
ATOM 555 O O . GLY A 1 73 ? -12.414 -4.425 8.370 1.00 94.88 73 GLY A O 1
ATOM 556 N N . ASN A 1 74 ? -10.415 -5.442 8.343 1.00 95.06 74 ASN A N 1
ATOM 557 C CA . ASN A 1 74 ? -10.225 -5.447 9.793 1.00 95.06 74 ASN A CA 1
ATOM 558 C C . ASN A 1 74 ? -8.936 -4.735 10.207 1.00 95.06 74 ASN A C 1
ATOM 560 O O . ASN A 1 74 ? -8.958 -3.921 11.128 1.00 95.06 74 ASN A O 1
ATOM 564 N N . GLU A 1 75 ? -7.827 -5.020 9.530 1.00 93.75 75 GLU A N 1
ATOM 565 C CA . GLU A 1 75 ? -6.503 -4.519 9.891 1.00 93.75 75 GLU A CA 1
ATOM 566 C C . GLU A 1 75 ? -5.760 -3.943 8.688 1.00 93.75 75 GLU A C 1
ATOM 568 O O . GLU A 1 75 ? -5.945 -4.381 7.551 1.00 93.75 75 GLU A O 1
ATOM 573 N N . LEU A 1 76 ? -4.916 -2.949 8.970 1.00 95.50 76 LEU A N 1
ATOM 574 C CA . LEU A 1 76 ? -3.982 -2.362 8.020 1.00 95.50 76 LEU A CA 1
ATOM 575 C C . LEU A 1 76 ? -2.583 -2.940 8.272 1.00 95.50 76 LEU A C 1
ATOM 577 O O . LEU A 1 76 ? -2.100 -2.889 9.404 1.00 95.50 76 LEU A O 1
ATOM 581 N N . ALA A 1 77 ? -1.918 -3.428 7.226 1.00 95.62 77 ALA A N 1
ATOM 582 C CA . ALA A 1 77 ? -0.567 -3.981 7.306 1.00 95.62 77 ALA A CA 1
ATOM 583 C C . ALA A 1 77 ? 0.346 -3.416 6.210 1.00 95.62 77 ALA A C 1
ATOM 585 O O . ALA A 1 77 ? -0.024 -3.410 5.035 1.00 95.62 77 ALA A O 1
ATOM 586 N N . PHE A 1 78 ? 1.550 -2.980 6.590 1.00 96.06 78 PHE A N 1
ATOM 587 C CA . PHE A 1 78 ? 2.592 -2.540 5.656 1.00 96.06 78 PHE A CA 1
ATOM 58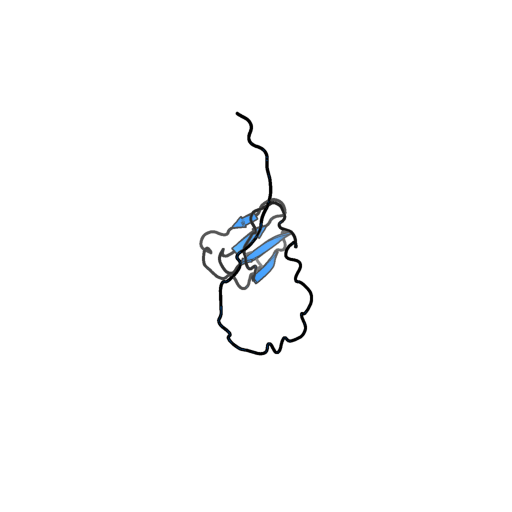8 C C . PHE A 1 78 ? 3.401 -3.726 5.134 1.00 96.06 78 PHE A C 1
ATOM 590 O O . PHE A 1 78 ? 3.680 -4.672 5.875 1.00 96.06 78 PHE A O 1
ATOM 597 N N . PHE A 1 79 ? 3.788 -3.667 3.861 1.00 95.69 79 PHE A N 1
ATOM 598 C CA . PHE A 1 79 ? 4.568 -4.715 3.224 1.00 95.69 79 PHE A CA 1
ATOM 599 C C . PHE A 1 79 ? 6.069 -4.482 3.453 1.00 95.69 79 PHE A C 1
ATOM 601 O O . PHE A 1 79 ? 6.602 -3.452 3.021 1.00 95.69 79 PHE A O 1
ATOM 608 N N . PRO A 1 80 ? 6.772 -5.415 4.114 1.00 94.75 80 PRO A N 1
ATOM 609 C CA . PRO A 1 80 ? 8.173 -5.225 4.465 1.00 94.75 80 PRO A CA 1
ATOM 610 C C . PRO A 1 80 ? 9.061 -5.166 3.219 1.00 94.75 80 PRO A C 1
ATOM 612 O O . PRO A 1 80 ? 8.821 -5.862 2.231 1.00 94.75 80 PRO A O 1
ATOM 615 N N . GLY A 1 81 ? 10.117 -4.358 3.279 1.00 95.94 81 GLY A N 1
ATOM 616 C CA . GLY A 1 81 ? 11.065 -4.163 2.179 1.00 95.94 81 GLY A CA 1
ATOM 617 C C . GLY A 1 81 ? 10.601 -3.157 1.125 1.00 95.94 81 GLY A C 1
ATOM 618 O O . GLY A 1 81 ? 11.305 -2.957 0.135 1.00 95.94 81 GLY A O 1
ATOM 619 N N . THR A 1 82 ? 9.440 -2.525 1.322 1.00 96.06 82 THR A N 1
ATOM 620 C CA . THR A 1 82 ? 8.939 -1.449 0.452 1.00 96.06 82 THR A CA 1
ATOM 621 C C . THR A 1 82 ? 9.089 -0.061 1.073 1.00 96.06 82 THR A C 1
ATOM 623 O O . THR A 1 82 ? 8.751 0.935 0.438 1.00 96.06 82 THR A O 1
ATOM 626 N N . GLU A 1 83 ? 9.619 0.034 2.293 1.00 94.00 83 GLU A N 1
ATOM 627 C CA . GLU A 1 83 ? 9.778 1.294 3.013 1.00 94.00 83 GLU A CA 1
ATOM 628 C C . GLU A 1 83 ? 10.664 2.272 2.225 1.00 94.00 83 GLU A C 1
ATOM 630 O O . GLU A 1 83 ? 11.746 1.924 1.749 1.00 94.00 83 GLU A O 1
ATOM 635 N N . GLY A 1 84 ? 10.205 3.518 2.080 1.00 92.75 84 GLY A N 1
ATOM 636 C CA . GLY A 1 84 ? 10.903 4.544 1.302 1.00 92.75 84 GLY A CA 1
ATOM 637 C C . GLY A 1 84 ? 10.807 4.382 -0.219 1.00 92.75 84 GLY A C 1
ATOM 638 O O . GLY A 1 84 ? 11.335 5.228 -0.942 1.00 92.75 84 GLY A O 1
ATOM 639 N N . LEU A 1 85 ? 10.135 3.342 -0.723 1.00 96.44 85 LEU A N 1
ATOM 640 C CA . LEU A 1 85 ? 9.808 3.223 -2.140 1.00 96.44 85 LEU A CA 1
ATOM 641 C C . LEU A 1 85 ? 8.497 3.951 -2.443 1.00 96.44 85 LEU A C 1
ATOM 643 O O . LEU A 1 85 ? 7.518 3.831 -1.707 1.00 96.44 85 LEU A O 1
ATOM 647 N N . ILE A 1 86 ? 8.465 4.639 -3.584 1.00 97.81 86 ILE A N 1
ATOM 648 C CA . ILE A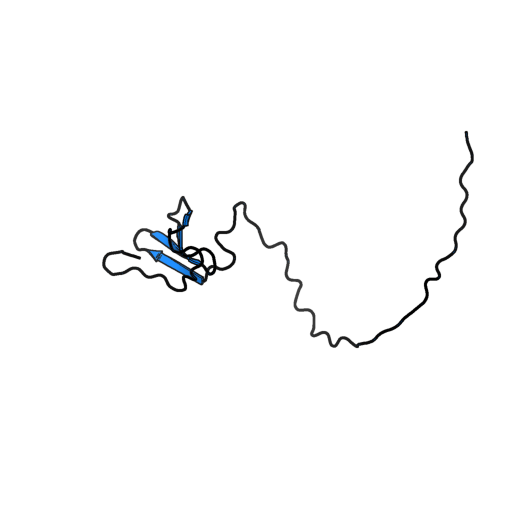 1 86 ? 7.212 5.098 -4.182 1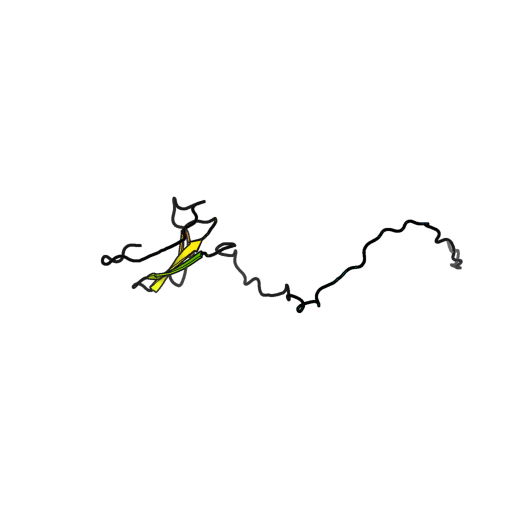.00 97.81 86 ILE A CA 1
ATOM 649 C C . ILE A 1 86 ? 6.598 3.907 -4.911 1.00 97.81 86 ILE A C 1
ATOM 651 O O . ILE A 1 86 ? 7.137 3.447 -5.921 1.00 97.81 86 ILE A O 1
ATOM 655 N N . VAL A 1 87 ? 5.458 3.427 -4.427 1.00 98.06 87 VAL A N 1
ATOM 656 C CA . VAL A 1 87 ? 4.695 2.368 -5.096 1.00 98.06 87 VAL A CA 1
ATOM 657 C C . VAL A 1 87 ? 3.602 3.033 -5.920 1.00 98.06 87 VAL A C 1
ATOM 659 O O . VAL A 1 87 ? 2.588 3.476 -5.391 1.00 98.06 87 VAL A O 1
ATOM 662 N N . ALA A 1 88 ? 3.853 3.165 -7.223 1.00 97.69 88 ALA A N 1
ATOM 663 C CA . ALA A 1 88 ? 2.996 3.937 -8.123 1.00 97.69 88 ALA A CA 1
ATOM 664 C C . ALA A 1 88 ? 1.895 3.116 -8.811 1.00 97.69 88 ALA A C 1
ATOM 666 O O . ALA A 1 88 ? 0.959 3.705 -9.330 1.00 97.69 88 ALA A O 1
ATOM 667 N N . ASN A 1 89 ? 2.036 1.789 -8.882 1.00 97.62 89 ASN A N 1
ATOM 668 C CA . ASN A 1 89 ? 1.061 0.885 -9.492 1.00 97.62 89 ASN A CA 1
ATOM 669 C C . ASN A 1 89 ? 1.069 -0.446 -8.740 1.00 97.62 89 ASN A C 1
ATOM 671 O O . ASN A 1 89 ? 2.129 -0.899 -8.303 1.00 97.62 89 ASN A O 1
ATOM 675 N N . ILE A 1 90 ? -0.101 -1.068 -8.632 1.00 98.25 90 ILE A N 1
ATOM 676 C CA . ILE A 1 90 ? -0.323 -2.376 -8.018 1.00 98.25 90 ILE A CA 1
ATOM 677 C C . ILE A 1 90 ? -1.290 -3.126 -8.936 1.00 98.25 90 ILE A C 1
ATOM 679 O O . ILE A 1 90 ? -2.264 -2.547 -9.407 1.00 98.25 90 ILE A O 1
ATOM 683 N N . THR A 1 91 ? -1.020 -4.395 -9.227 1.00 98.19 91 THR A N 1
ATOM 684 C CA . THR A 1 91 ? -1.908 -5.225 -10.047 1.00 98.19 91 THR A CA 1
ATOM 685 C C . THR A 1 91 ? -1.903 -6.644 -9.524 1.00 98.19 91 THR A C 1
ATOM 687 O O . THR A 1 91 ? -0.897 -7.101 -9.000 1.00 98.19 91 THR A O 1
ATOM 690 N N . GLN A 1 92 ? -3.004 -7.356 -9.727 1.00 98.56 92 GLN A N 1
ATOM 691 C CA . GLN A 1 92 ? -3.052 -8.792 -9.503 1.00 98.56 92 GLN A CA 1
ATOM 692 C C . GLN A 1 92 ? -2.764 -9.536 -10.810 1.00 98.56 92 GLN A C 1
ATOM 694 O O . GLN A 1 92 ? -3.284 -9.158 -11.863 1.00 98.56 92 GLN A O 1
ATOM 699 N N . ASP A 1 93 ? -1.939 -10.577 -10.758 1.00 98.19 93 ASP A N 1
ATOM 700 C CA . ASP A 1 93 ? -1.756 -11.495 -11.879 1.00 98.19 93 ASP A CA 1
ATOM 701 C C . ASP A 1 93 ? -2.818 -12.607 -11.914 1.00 98.19 93 ASP A C 1
ATOM 703 O O . ASP A 1 93 ? -3.677 -12.719 -11.041 1.00 98.19 93 ASP A O 1
ATOM 707 N N . ALA A 1 94 ? -2.773 -13.443 -12.954 1.00 97.69 94 ALA A N 1
ATOM 708 C CA . ALA A 1 94 ? -3.751 -14.512 -13.154 1.00 97.69 94 ALA A CA 1
ATOM 709 C C . ALA A 1 94 ? -3.698 -15.610 -12.075 1.00 97.69 94 ALA A C 1
ATOM 711 O O . ALA A 1 94 ? -4.665 -16.353 -11.917 1.00 97.69 94 ALA A O 1
ATOM 712 N N . GLU A 1 95 ? -2.592 -15.720 -11.333 1.00 98.06 95 GLU A N 1
ATOM 713 C CA . GLU A 1 95 ? -2.453 -16.648 -10.208 1.00 98.06 95 GLU A CA 1
ATOM 714 C C . GLU A 1 95 ? -2.890 -16.024 -8.874 1.00 98.06 95 GLU A C 1
ATOM 716 O O . GLU A 1 95 ? -2.797 -16.669 -7.826 1.00 98.06 95 GLU A O 1
ATOM 721 N N . GLY A 1 96 ? -3.371 -14.780 -8.893 1.00 96.69 96 GLY A N 1
ATOM 722 C CA . GLY A 1 96 ? -3.848 -14.073 -7.716 1.00 96.69 96 GLY A CA 1
ATOM 723 C C . GLY A 1 96 ? -2.742 -13.405 -6.894 1.00 96.69 96 GLY A C 1
ATOM 724 O O . GLY A 1 96 ? -3.000 -12.989 -5.760 1.00 96.69 96 GLY A O 1
ATOM 725 N N . ARG A 1 97 ? -1.515 -13.309 -7.421 1.00 96.56 97 ARG A N 1
ATOM 726 C CA . ARG A 1 97 ? -0.390 -12.634 -6.757 1.00 96.56 97 ARG A CA 1
ATOM 727 C C . ARG A 1 97 ? -0.430 -11.142 -7.058 1.00 96.56 97 ARG A C 1
ATOM 729 O O . ARG A 1 97 ? -0.883 -10.746 -8.126 1.00 96.56 97 ARG A O 1
ATOM 736 N N . ILE A 1 98 ? 0.055 -10.356 -6.105 1.00 95.56 98 ILE A N 1
ATOM 737 C CA . ILE A 1 98 ? 0.183 -8.896 -6.181 1.00 95.56 98 ILE A CA 1
ATOM 738 C C . ILE A 1 98 ? 1.623 -8.536 -6.529 1.00 95.56 98 ILE A C 1
ATOM 740 O O . ILE A 1 98 ? 2.521 -9.214 -5.973 1.00 95.56 98 ILE A O 1
#